Protein AF-A0AAJ3Q1T4-F1 (afdb_monomer_lite)

Structure (mmCIF, N/CA/C/O backbone):
data_AF-A0AAJ3Q1T4-F1
#
_entry.id   AF-A0AAJ3Q1T4-F1
#
loop_
_atom_site.group_PDB
_atom_site.id
_atom_site.type_symbol
_atom_site.label_atom_id
_atom_site.label_alt_id
_atom_site.label_comp_id
_atom_site.label_asym_id
_atom_site.label_entity_id
_atom_site.label_seq_id
_atom_site.pdbx_PDB_ins_code
_atom_site.Cartn_x
_atom_site.Cartn_y
_atom_site.Cartn_z
_atom_site.occupancy
_atom_site.B_iso_or_equiv
_atom_site.auth_seq_id
_atom_site.auth_comp_id
_atom_site.auth_asym_id
_atom_site.auth_atom_id
_atom_site.pdbx_PDB_model_num
ATOM 1 N N . MET A 1 1 ? -4.120 9.459 9.289 1.00 68.31 1 MET A N 1
ATOM 2 C CA . MET A 1 1 ? -4.242 8.387 10.299 1.00 68.31 1 MET A CA 1
ATOM 3 C C . MET A 1 1 ? -5.531 7.643 10.025 1.00 68.31 1 MET A C 1
ATOM 5 O O . MET A 1 1 ? -6.536 8.299 9.793 1.00 68.31 1 MET A O 1
ATOM 9 N N . PHE A 1 2 ? -5.493 6.314 10.015 1.00 81.25 2 PHE A N 1
ATOM 10 C CA . PHE A 1 2 ? -6.667 5.458 9.907 1.00 81.25 2 PHE A CA 1
ATOM 11 C C . PHE A 1 2 ? -6.942 4.803 11.259 1.00 81.25 2 PHE A C 1
ATOM 13 O O . PHE A 1 2 ? -6.048 4.235 11.888 1.00 81.25 2 PHE A O 1
ATOM 20 N N . VAL A 1 3 ? -8.194 4.889 11.692 1.00 89.75 3 VAL A N 1
ATOM 21 C CA . VAL A 1 3 ? -8.709 4.184 12.864 1.00 89.75 3 VAL A CA 1
ATOM 22 C C . VAL A 1 3 ? -9.683 3.143 12.343 1.00 89.75 3 VAL A C 1
ATOM 24 O O . VAL A 1 3 ? -10.600 3.484 11.596 1.00 89.75 3 VAL A O 1
ATOM 27 N N . ARG A 1 4 ? -9.478 1.875 12.701 1.00 91.94 4 ARG A N 1
ATOM 28 C CA . ARG A 1 4 ? -10.431 0.805 12.384 1.00 91.94 4 ARG A CA 1
ATOM 29 C C . ARG A 1 4 ? -10.665 -0.077 13.596 1.00 91.94 4 ARG A C 1
ATOM 31 O O . ARG A 1 4 ? -9.800 -0.184 14.463 1.00 91.94 4 ARG A O 1
ATOM 38 N N . ARG A 1 5 ? -11.820 -0.732 13.620 1.00 94.44 5 ARG A N 1
ATOM 39 C CA . ARG A 1 5 ? -12.160 -1.722 14.636 1.00 94.44 5 ARG A CA 1
ATOM 40 C C . ARG A 1 5 ? -12.037 -3.120 14.048 1.00 94.44 5 ARG A C 1
ATOM 42 O O . ARG A 1 5 ? -12.525 -3.348 12.941 1.00 94.44 5 ARG A O 1
ATOM 49 N N . ASP A 1 6 ? -11.386 -4.028 14.762 1.00 94.19 6 ASP A N 1
ATOM 50 C CA . ASP A 1 6 ? -11.395 -5.441 14.397 1.00 94.19 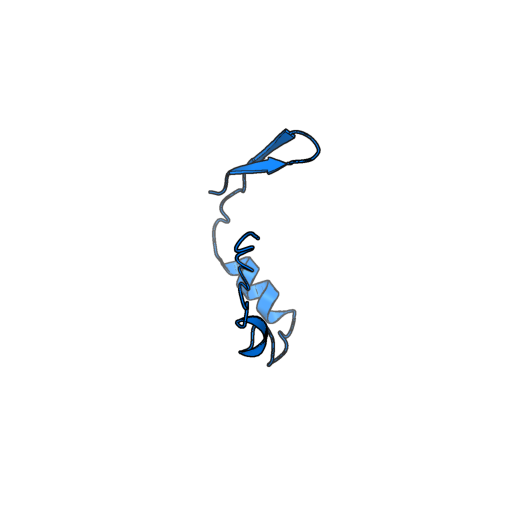6 ASP A CA 1
ATOM 51 C C . ASP A 1 6 ? -12.832 -5.985 14.550 1.00 94.19 6 ASP A C 1
ATOM 53 O O . ASP A 1 6 ? -13.414 -5.859 15.630 1.00 94.19 6 ASP A O 1
ATOM 57 N N . PRO A 1 7 ? -13.448 -6.551 13.496 1.00 93.75 7 PRO A N 1
ATOM 58 C CA . PRO A 1 7 ? -14.833 -7.012 13.562 1.00 93.75 7 PRO A CA 1
ATOM 59 C C . PRO A 1 7 ? -15.015 -8.310 14.362 1.00 93.75 7 PRO A C 1
ATOM 61 O O . PRO A 1 7 ? -16.144 -8.633 14.722 1.00 93.75 7 PRO A O 1
ATOM 64 N N . LYS A 1 8 ? -13.944 -9.069 14.622 1.00 96.00 8 LYS A N 1
ATOM 65 C CA . LYS A 1 8 ? -13.975 -10.325 15.381 1.00 96.00 8 LYS A CA 1
ATOM 66 C C . LYS A 1 8 ? -13.762 -10.091 16.874 1.00 96.00 8 LYS A C 1
ATOM 68 O O . LYS A 1 8 ? -14.467 -10.697 17.672 1.00 96.00 8 LYS A O 1
ATOM 73 N N . THR A 1 9 ? -12.804 -9.243 17.250 1.00 95.69 9 THR A N 1
ATOM 74 C CA . THR A 1 9 ? -12.4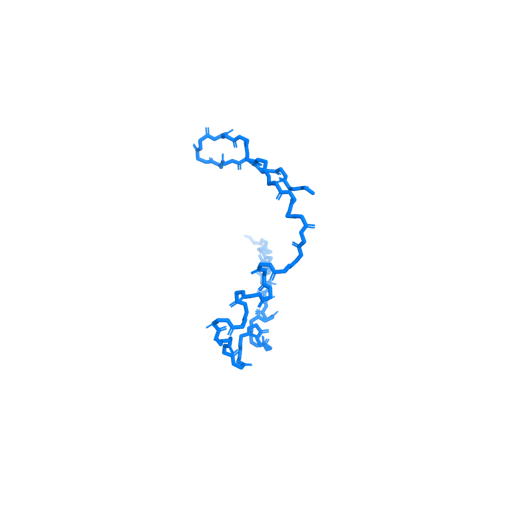45 -9.015 18.667 1.00 95.69 9 THR A CA 1
ATOM 75 C C . THR A 1 9 ? -13.021 -7.722 19.233 1.00 95.69 9 THR A C 1
ATOM 77 O O . THR A 1 9 ? -13.240 -7.607 20.436 1.00 95.69 9 THR A O 1
ATOM 80 N N . GLY A 1 10 ? -13.307 -6.744 18.372 1.00 93.75 10 GLY A N 1
ATOM 81 C CA . GLY A 1 10 ? -13.730 -5.411 18.780 1.00 93.75 10 GLY A CA 1
ATOM 82 C C . GLY A 1 10 ? -12.578 -4.473 19.143 1.00 93.75 10 GLY A C 1
ATOM 83 O O . GLY A 1 10 ? -12.866 -3.350 19.570 1.00 93.75 10 GLY A O 1
ATOM 84 N N . ASP A 1 11 ? -11.323 -4.885 18.953 1.00 96.31 11 ASP A N 1
ATOM 85 C CA . ASP A 1 11 ? -10.146 -4.070 19.260 1.00 96.31 11 ASP A CA 1
ATOM 86 C C . ASP A 1 11 ? -10.052 -2.836 18.365 1.00 96.31 11 ASP A C 1
ATOM 88 O O . ASP A 1 11 ? -10.390 -2.866 17.177 1.00 96.31 11 ASP A O 1
ATOM 92 N N . VAL A 1 12 ? -9.553 -1.737 18.931 1.00 93.06 12 VAL A N 1
ATOM 93 C CA . VAL A 1 12 ? -9.264 -0.514 18.177 1.00 93.06 12 VAL A CA 1
ATOM 94 C C . VAL A 1 12 ? -7.831 -0.571 17.670 1.00 93.06 12 VAL A C 1
ATOM 96 O O . VAL A 1 12 ? -6.878 -0.563 18.446 1.00 93.06 12 VAL A O 1
ATOM 99 N N . ILE A 1 13 ? -7.682 -0.577 16.349 1.00 90.38 13 ILE A N 1
ATOM 100 C CA . ILE A 1 13 ? -6.389 -0.551 15.675 1.00 90.38 13 ILE A CA 1
ATOM 101 C C . ILE A 1 13 ? -6.127 0.878 15.205 1.00 90.38 13 ILE A C 1
ATOM 103 O O . ILE A 1 13 ? -6.860 1.426 14.374 1.00 90.38 13 ILE A O 1
ATOM 107 N N . LEU A 1 14 ? -5.048 1.465 15.718 1.00 89.25 14 LEU A N 1
ATOM 108 C CA . LEU A 1 14 ? -4.550 2.773 15.308 1.00 89.25 14 LEU A CA 1
ATOM 109 C C . LEU A 1 14 ? -3.397 2.581 14.324 1.00 89.25 14 LEU A C 1
ATOM 111 O O . LEU A 1 14 ? -2.347 2.049 14.682 1.00 89.25 14 LEU A O 1
ATOM 115 N N . SER A 1 15 ? -3.567 3.018 13.075 1.00 83.50 15 SER A N 1
ATOM 116 C CA . SER A 1 15 ? -2.453 3.010 12.126 1.00 83.50 15 SER A CA 1
ATOM 117 C C . SER A 1 15 ? -1.475 4.135 12.479 1.00 83.50 15 SER A C 1
ATOM 119 O O . SER A 1 15 ? -1.864 5.312 12.465 1.00 83.50 15 SER A O 1
ATOM 121 N N . ARG A 1 16 ? -0.204 3.807 12.718 1.00 81.88 16 ARG A N 1
ATOM 122 C CA . ARG A 1 16 ? 0.854 4.820 12.778 1.00 81.88 16 ARG A CA 1
ATOM 123 C C . ARG A 1 16 ? 1.077 5.393 11.376 1.00 81.88 16 ARG A C 1
ATOM 125 O O . ARG A 1 16 ? 1.141 4.652 10.399 1.00 81.88 16 ARG A O 1
ATOM 132 N N . LYS A 1 17 ? 1.175 6.721 11.274 1.00 81.12 17 LYS A N 1
ATOM 133 C CA . LYS A 1 17 ? 1.633 7.366 10.039 1.00 81.12 17 LYS A CA 1
ATOM 134 C C . LYS A 1 17 ? 3.130 7.056 9.878 1.00 81.12 17 LYS A C 1
ATOM 136 O O . LYS A 1 17 ? 3.861 7.288 10.839 1.00 81.12 17 LYS A O 1
ATOM 141 N N . PRO A 1 18 ? 3.587 6.563 8.717 1.00 84.81 18 PRO A N 1
ATOM 142 C CA . PRO A 1 18 ? 5.014 6.398 8.485 1.00 84.81 18 PRO A CA 1
ATOM 143 C C . PRO A 1 18 ? 5.695 7.771 8.400 1.00 84.81 18 PRO A C 1
ATOM 145 O O . PRO A 1 18 ? 5.086 8.749 7.948 1.00 84.81 18 PRO A O 1
ATOM 148 N N . GLU A 1 19 ? 6.951 7.841 8.840 1.00 89.31 19 GLU A N 1
ATOM 149 C CA . GLU A 1 19 ? 7.748 9.076 8.803 1.00 89.31 19 GLU A CA 1
ATOM 150 C C . GLU A 1 19 ? 7.974 9.544 7.354 1.00 89.31 19 GLU A C 1
ATOM 152 O O . GLU A 1 19 ? 7.998 10.742 7.075 1.00 89.31 19 GLU A O 1
ATOM 157 N N . SER A 1 20 ? 8.062 8.600 6.410 1.00 91.81 20 SER A N 1
ATOM 158 C CA . SER A 1 20 ? 8.246 8.869 4.984 1.00 91.81 20 SER A CA 1
ATOM 159 C C . SER A 1 20 ? 7.575 7.804 4.104 1.00 91.81 20 SER A C 1
ATOM 161 O O . SER A 1 20 ? 6.946 6.870 4.598 1.00 91.81 20 SER A O 1
ATOM 163 N N . TRP A 1 21 ? 7.708 7.959 2.786 1.00 91.31 21 TRP A N 1
ATOM 164 C CA . TRP A 1 21 ? 7.325 6.946 1.799 1.00 91.31 21 TRP A CA 1
ATOM 165 C C . TRP A 1 21 ? 8.493 6.037 1.377 1.00 91.31 21 TRP A C 1
ATOM 167 O O . TRP A 1 21 ? 8.290 5.174 0.531 1.00 91.31 21 TRP A O 1
ATOM 177 N N . GLY A 1 22 ? 9.696 6.218 1.938 1.00 94.44 22 GLY A N 1
ATOM 178 C CA . GLY A 1 22 ? 10.922 5.528 1.510 1.00 94.44 22 GLY A CA 1
ATOM 179 C C . GLY A 1 22 ? 10.798 4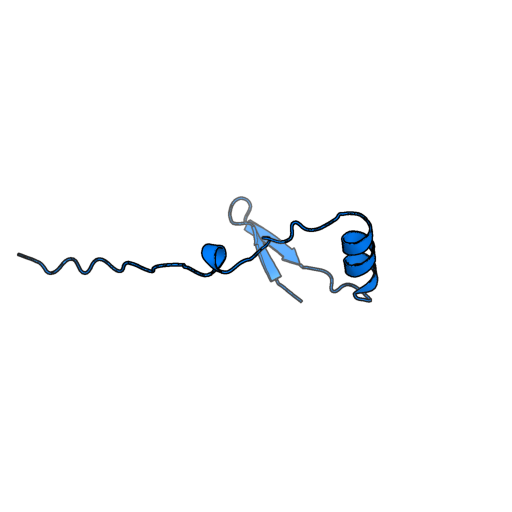.006 1.530 1.00 94.44 22 GLY A C 1
ATOM 180 O O . GLY A 1 22 ? 10.987 3.373 0.499 1.00 94.44 22 GLY A O 1
ATOM 181 N N . ASP A 1 23 ? 10.353 3.442 2.654 1.00 88.62 23 ASP A N 1
ATOM 182 C CA . ASP A 1 23 ? 10.189 1.992 2.830 1.00 88.62 23 ASP A CA 1
ATOM 183 C C . ASP A 1 23 ? 9.260 1.356 1.777 1.00 88.62 23 ASP A C 1
ATOM 185 O O . ASP A 1 23 ? 9.431 0.196 1.405 1.00 88.62 23 ASP A O 1
ATOM 189 N N . LEU A 1 24 ? 8.273 2.110 1.274 1.00 87.81 24 LEU A N 1
ATOM 190 C CA . LEU A 1 24 ? 7.384 1.636 0.211 1.00 87.81 24 LEU A CA 1
ATOM 191 C C . LEU A 1 24 ? 8.120 1.535 -1.134 1.00 87.81 24 LEU A C 1
ATOM 193 O O . LEU A 1 24 ? 7.916 0.566 -1.863 1.00 87.81 24 LEU A O 1
ATOM 197 N N . PHE A 1 25 ? 8.966 2.515 -1.462 1.00 90.44 25 PHE A N 1
ATOM 198 C CA . PHE A 1 25 ? 9.768 2.492 -2.688 1.00 90.44 25 PHE A CA 1
ATOM 199 C C . PHE A 1 25 ? 10.874 1.436 -2.621 1.00 90.44 25 PHE A C 1
ATOM 201 O O . PHE A 1 25 ? 11.064 0.711 -3.591 1.00 90.44 25 PHE A O 1
ATOM 208 N N . GLU A 1 26 ? 11.524 1.264 -1.465 1.00 92.62 26 GLU A N 1
ATOM 209 C CA . GLU A 1 26 ? 12.495 0.179 -1.267 1.00 92.62 26 GLU A CA 1
ATOM 210 C C . GLU A 1 26 ? 11.871 -1.207 -1.471 1.00 92.62 26 GLU A C 1
ATOM 212 O O . GLU A 1 26 ? 12.528 -2.119 -1.972 1.00 92.62 26 GLU A O 1
ATOM 217 N N . LEU A 1 27 ? 10.611 -1.394 -1.065 1.00 90.12 27 LEU A N 1
ATOM 218 C CA . LEU A 1 27 ? 9.887 -2.643 -1.299 1.00 90.12 27 LEU A CA 1
ATOM 219 C C . LEU A 1 27 ? 9.595 -2.848 -2.791 1.00 90.12 27 LEU A C 1
ATOM 221 O O . LEU A 1 27 ? 9.812 -3.939 -3.309 1.00 90.12 27 LEU A O 1
ATOM 225 N N . HIS A 1 28 ? 9.151 -1.795 -3.481 1.00 88.06 28 HIS A N 1
ATOM 226 C CA . HIS A 1 28 ? 8.911 -1.826 -4.925 1.00 88.06 28 HIS A CA 1
ATOM 227 C C . HIS A 1 28 ? 10.174 -2.178 -5.726 1.00 88.06 28 HIS A C 1
ATOM 229 O O . HIS A 1 28 ? 10.097 -2.864 -6.737 1.00 88.06 28 HIS A O 1
ATOM 235 N N . GLU 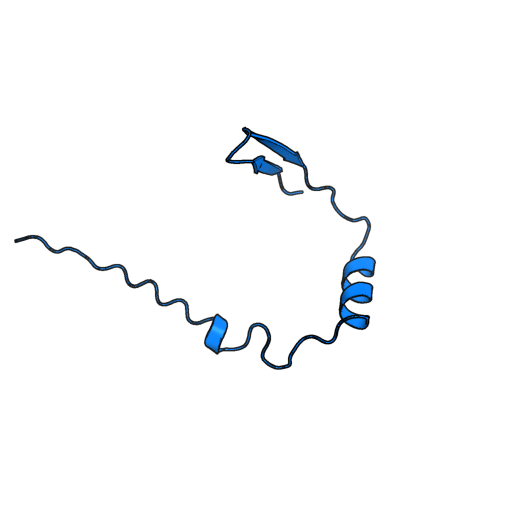A 1 29 ? 11.347 -1.723 -5.287 1.00 90.31 29 GLU A N 1
ATOM 236 C CA . GLU A 1 29 ? 12.615 -2.057 -5.945 1.00 90.31 29 GLU A CA 1
ATOM 237 C C . GLU A 1 29 ? 13.035 -3.520 -5.749 1.00 90.31 29 GLU A C 1
ATOM 239 O O . GLU A 1 29 ? 13.742 -4.073 -6.591 1.00 90.31 29 GLU A O 1
ATOM 244 N N . LYS A 1 30 ? 12.621 -4.152 -4.645 1.00 92.81 30 LYS A N 1
ATOM 245 C CA . LYS A 1 30 ? 12.987 -5.538 -4.314 1.00 92.81 30 LYS A CA 1
ATOM 246 C C . LYS A 1 30 ? 12.119 -6.564 -5.033 1.00 92.81 30 LYS A C 1
ATOM 248 O O . LYS A 1 30 ? 12.636 -7.617 -5.400 1.00 92.81 30 LYS A O 1
ATOM 253 N N . ASP A 1 31 ? 10.843 -6.249 -5.241 1.00 89.00 31 ASP A N 1
ATOM 254 C CA . ASP A 1 31 ? 9.872 -7.167 -5.830 1.00 89.00 31 ASP A CA 1
ATOM 255 C C . ASP A 1 31 ? 9.334 -6.621 -7.162 1.00 89.00 31 ASP A C 1
ATOM 257 O O . ASP A 1 31 ? 8.577 -5.646 -7.164 1.00 89.00 31 ASP A O 1
ATOM 261 N N . PRO A 1 32 ? 9.673 -7.243 -8.310 1.00 84.75 32 PRO A N 1
ATOM 262 C CA . PRO A 1 32 ? 9.132 -6.822 -9.593 1.00 84.75 32 PRO A CA 1
ATOM 263 C C . PRO A 1 32 ? 7.614 -7.018 -9.613 1.00 84.75 32 PRO A C 1
ATOM 265 O O . PRO A 1 32 ? 7.099 -8.116 -9.390 1.00 84.75 32 PRO A O 1
ATOM 268 N N . ILE A 1 33 ? 6.895 -5.938 -9.905 1.00 87.50 33 ILE A N 1
ATOM 269 C CA . ILE A 1 33 ? 5.446 -5.971 -10.078 1.00 87.50 33 ILE A CA 1
ATOM 270 C C . ILE A 1 33 ? 5.138 -6.494 -11.489 1.00 87.50 33 ILE A C 1
ATOM 272 O O . ILE A 1 33 ? 5.746 -6.013 -12.446 1.00 87.50 33 ILE A O 1
ATOM 276 N N . PRO A 1 34 ? 4.206 -7.451 -11.648 1.00 90.88 34 PRO A N 1
ATOM 277 C CA . PRO A 1 34 ? 3.765 -7.897 -12.966 1.00 90.88 34 PRO A CA 1
ATOM 278 C C . PRO A 1 34 ? 3.241 -6.741 -13.830 1.00 90.88 34 PRO A C 1
ATOM 280 O O . PRO A 1 34 ? 2.525 -5.873 -13.332 1.00 90.88 34 PRO A O 1
ATOM 283 N N . ASP A 1 35 ? 3.533 -6.765 -15.132 1.00 90.44 35 ASP A N 1
ATOM 284 C CA . ASP A 1 35 ? 3.105 -5.724 -16.085 1.00 90.44 35 ASP A CA 1
ATOM 285 C C . ASP A 1 35 ? 1.577 -5.555 -16.157 1.00 90.44 35 ASP A C 1
ATOM 287 O O . ASP A 1 35 ? 1.067 -4.493 -16.518 1.00 90.44 35 ASP A O 1
ATOM 291 N N . ASP A 1 36 ? 0.832 -6.610 -15.827 1.00 91.06 36 ASP A N 1
ATOM 292 C CA . ASP A 1 36 ? -0.627 -6.640 -15.825 1.00 91.06 36 ASP A CA 1
ATOM 293 C C . ASP A 1 36 ? -1.246 -6.316 -14.458 1.00 91.06 36 ASP A C 1
ATOM 295 O O . ASP A 1 36 ? -2.476 -6.283 -14.337 1.00 91.06 36 ASP A O 1
ATOM 299 N N . PHE A 1 37 ? -0.429 -6.034 -13.437 1.00 89.88 37 PHE A N 1
ATOM 300 C CA . PHE A 1 37 ? -0.918 -5.688 -12.111 1.00 89.88 37 PHE A CA 1
ATOM 301 C C . PHE A 1 37 ? -1.866 -4.497 -12.188 1.00 89.88 37 PHE A C 1
ATOM 303 O O . PHE A 1 37 ? -1.509 -3.418 -12.668 1.00 89.88 37 PHE A O 1
ATOM 310 N N . MET A 1 38 ? -3.082 -4.667 -11.656 1.00 90.12 38 MET A N 1
ATOM 311 C CA . MET A 1 38 ? -4.073 -3.598 -11.622 1.00 90.12 38 MET A CA 1
ATOM 312 C C . MET A 1 38 ? -4.468 -3.077 -13.021 1.00 90.12 38 MET A C 1
ATOM 314 O O . MET A 1 38 ? -4.925 -1.933 -13.152 1.00 90.12 38 MET A O 1
ATOM 318 N N . GLY A 1 39 ? -4.324 -3.917 -14.050 1.00 91.44 39 GLY A N 1
ATOM 319 C CA . GLY A 1 39 ? -4.648 -3.605 -15.435 1.00 91.44 39 GLY A CA 1
ATOM 320 C C . GLY A 1 39 ? -6.147 -3.373 -15.690 1.00 91.44 39 GLY A C 1
ATOM 321 O O . GLY A 1 39 ? -6.981 -3.446 -14.780 1.00 91.44 39 GLY A O 1
ATOM 322 N N . PRO A 1 40 ? -6.539 -3.097 -16.948 1.00 89.25 40 PRO A N 1
ATOM 323 C CA . PRO A 1 40 ? -7.919 -2.752 -17.302 1.00 89.25 40 PRO A CA 1
ATOM 324 C C . PRO A 1 40 ? -8.966 -3.775 -16.838 1.00 89.25 40 PRO A C 1
ATOM 326 O O . PRO A 1 40 ? -10.062 -3.382 -16.440 1.00 89.25 40 PRO A O 1
ATOM 329 N N . ALA A 1 41 ? -8.621 -5.067 -16.836 1.00 86.00 41 ALA A N 1
ATOM 330 C CA . ALA A 1 41 ? -9.506 -6.146 -16.400 1.00 86.00 41 ALA A CA 1
ATOM 331 C C . ALA A 1 41 ? -9.913 -6.028 -14.917 1.00 86.00 41 ALA A C 1
ATOM 333 O O . ALA A 1 41 ? -11.077 -6.247 -14.587 1.00 86.00 41 ALA A O 1
ATOM 334 N N . ASP A 1 42 ? -9.007 -5.589 -14.037 1.00 87.12 42 ASP A N 1
ATOM 335 C CA . ASP A 1 42 ? -9.268 -5.457 -12.595 1.00 87.12 42 ASP A CA 1
ATOM 336 C C . ASP A 1 42 ? -10.211 -4.294 -12.258 1.00 87.12 42 ASP A C 1
ATOM 338 O O . ASP A 1 42 ? -10.803 -4.234 -11.177 1.00 87.12 42 ASP A O 1
ATOM 342 N N . ARG A 1 43 ? -10.340 -3.326 -13.171 1.00 82.25 43 ARG A N 1
ATOM 343 C CA . ARG A 1 43 ? -11.183 -2.134 -12.987 1.00 82.25 43 ARG A CA 1
ATOM 344 C C . ARG A 1 43 ? -12.652 -2.396 -13.290 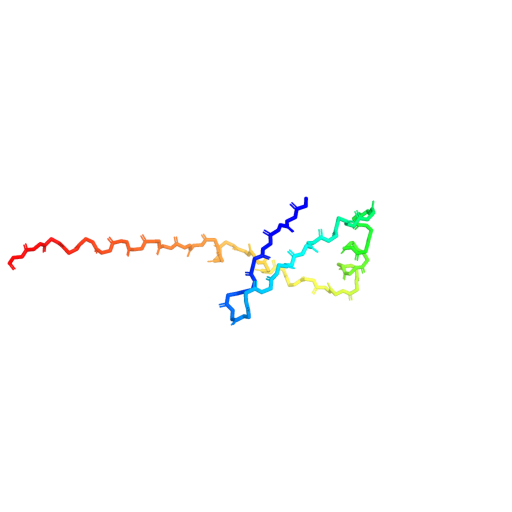1.00 82.25 43 ARG A C 1
ATOM 346 O O . ARG A 1 43 ? -13.512 -1.607 -12.898 1.00 82.25 43 ARG A O 1
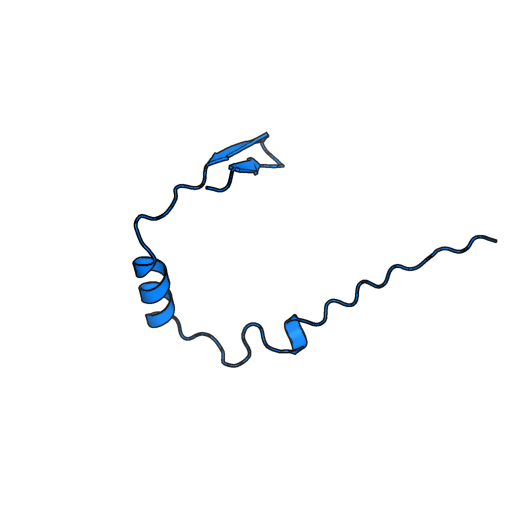ATOM 353 N N . LEU A 1 44 ? -12.956 -3.508 -13.947 1.00 83.69 44 LEU A N 1
ATOM 354 C CA . LEU A 1 44 ? -14.306 -3.864 -14.355 1.00 83.69 44 LEU A CA 1
ATOM 355 C C . LEU A 1 44 ? -15.070 -4.509 -13.189 1.00 83.69 44 LEU A C 1
ATOM 357 O O . LEU A 1 44 ? -15.285 -5.717 -13.143 1.00 83.69 44 LEU A O 1
ATOM 361 N N . ARG A 1 45 ? -15.538 -3.688 -12.240 1.00 69.44 45 ARG A N 1
ATOM 362 C CA . ARG A 1 45 ? -16.590 -4.098 -11.296 1.00 69.44 45 ARG A CA 1
ATOM 363 C C . ARG A 1 45 ? -17.959 -3.744 -11.856 1.00 69.44 45 ARG A C 1
ATOM 365 O O . ARG A 1 45 ? -18.446 -2.628 -11.695 1.00 69.44 45 ARG A O 1
ATOM 372 N N . MET A 1 46 ? -18.610 -4.726 -12.467 1.00 62.81 46 MET A N 1
ATOM 373 C CA . MET A 1 46 ? -20.020 -4.618 -12.820 1.00 62.81 46 MET A CA 1
ATOM 374 C C . MET A 1 46 ? -20.861 -4.785 -11.546 1.00 62.81 46 MET A C 1
ATOM 376 O O . MET A 1 46 ? -21.108 -5.900 -11.086 1.00 62.81 46 MET A O 1
ATOM 380 N N . ILE A 1 47 ? -21.290 -3.674 -10.944 1.00 69.62 47 ILE A N 1
ATOM 381 C CA . ILE A 1 47 ? -22.357 -3.696 -9.937 1.00 69.62 47 ILE A CA 1
ATOM 382 C C . ILE A 1 47 ? -23.655 -4.058 -10.672 1.00 69.62 47 ILE A C 1
ATOM 384 O O . ILE A 1 47 ? -24.303 -3.219 -11.290 1.00 69.62 47 ILE A O 1
ATOM 388 N N . VAL A 1 48 ? -24.023 -5.340 -10.644 1.00 66.12 48 VAL A N 1
ATOM 389 C CA . VAL A 1 48 ? -25.332 -5.801 -11.120 1.00 66.12 48 VAL A CA 1
ATOM 390 C C . VAL A 1 48 ? -26.316 -5.685 -9.959 1.00 66.12 48 VAL A C 1
ATOM 392 O O . VAL A 1 48 ? -26.512 -6.633 -9.199 1.00 66.12 48 VAL A O 1
ATOM 395 N N . ILE A 1 49 ? -26.948 -4.519 -9.805 1.00 70.75 49 ILE A N 1
ATOM 396 C CA . ILE A 1 49 ? -28.122 -4.399 -8.932 1.00 70.75 49 ILE A CA 1
ATOM 397 C C . ILE A 1 49 ? -29.284 -5.065 -9.668 1.00 70.75 49 ILE A C 1
ATOM 399 O O . ILE A 1 49 ? -29.937 -4.459 -10.516 1.00 70.75 49 ILE A O 1
ATOM 403 N N . ARG A 1 50 ? -29.538 -6.344 -9.368 1.00 64.69 50 ARG A N 1
ATOM 404 C CA . ARG A 1 50 ? -30.787 -6.992 -9.778 1.00 64.69 50 ARG A CA 1
ATOM 405 C C . ARG A 1 50 ? -31.927 -6.367 -8.976 1.00 64.69 50 ARG A C 1
ATOM 407 O O . ARG A 1 50 ? -32.155 -6.736 -7.827 1.00 64.69 50 ARG A O 1
ATOM 414 N N . SER A 1 51 ? -32.637 -5.427 -9.591 1.00 63.25 51 SER A N 1
ATOM 415 C CA . SER A 1 51 ? -33.971 -5.026 -9.150 1.00 63.25 51 SER A CA 1
ATOM 416 C C . SER A 1 51 ? -34.877 -6.259 -9.193 1.00 63.25 51 SER A C 1
ATOM 418 O O . SER A 1 51 ? -35.149 -6.800 -10.265 1.00 63.25 51 SER A O 1
ATOM 420 N N . ARG A 1 52 ? -35.319 -6.743 -8.026 1.00 66.00 52 ARG A N 1
ATOM 421 C CA . ARG A 1 52 ? -36.504 -7.601 -7.944 1.00 66.00 52 ARG A CA 1
ATOM 422 C C . ARG A 1 52 ? -37.716 -6.683 -8.077 1.00 66.00 52 ARG A C 1
ATOM 424 O O . ARG A 1 52 ? -38.219 -6.178 -7.078 1.00 66.00 52 ARG A O 1
ATOM 431 N N . ALA A 1 53 ? -38.149 -6.452 -9.312 1.00 57.72 53 ALA A N 1
ATOM 432 C CA . ALA A 1 53 ? -39.508 -6.001 -9.563 1.00 57.72 53 ALA A CA 1
ATOM 433 C C . ALA A 1 53 ? -40.441 -7.163 -9.206 1.00 57.72 53 ALA A C 1
ATOM 435 O O . ALA A 1 53 ? -40.265 -8.280 -9.693 1.00 57.72 53 ALA A O 1
ATOM 436 N N . GLY A 1 54 ? -41.345 -6.901 -8.266 1.00 63.91 54 GLY A N 1
ATOM 437 C CA . GLY A 1 54 ? -42.312 -7.867 -7.777 1.00 63.91 54 GLY A CA 1
ATOM 438 C C . GLY A 1 54 ? -43.289 -8.330 -8.852 1.00 63.91 54 GLY A C 1
ATOM 439 O O . GLY A 1 54 ? -43.561 -7.640 -9.835 1.00 63.91 54 GLY A O 1
ATOM 440 N N . THR A 1 55 ? -43.831 -9.515 -8.620 1.00 57.59 55 THR A N 1
ATOM 441 C CA . THR A 1 55 ? -45.140 -9.965 -9.090 1.00 57.59 55 THR A CA 1
ATOM 442 C C . THR A 1 55 ? -45.739 -10.793 -7.966 1.00 57.59 55 THR A C 1
ATOM 444 O O . THR A 1 55 ? -44.949 -11.516 -7.312 1.00 57.59 55 THR A O 1
#

Foldseek 3Di:
DDWDADPPPRDIDDDDDDPDCVVVVVVCVVDPDDPCVVHPVVVDDDPPPPPPPDD

Secondary structure (DSSP, 8-state):
--EEE-TTT-PEEEPPPPS-SHHHHHHHHHSPPPTTTT-GGGG------------

Sequence (55 aa):
MFVRRDPKTGDVILSRKPESWGDLFELHEKDPIPDDFMGPADRLRMIVIRSRAGT

Radius of gyration: 19.69 Å; chains: 1; bounding box: 58×19×37 Å

pLDDT: mean 84.22, std 10.91, range [57.59, 96.31]